Protein AF-A0A1Q9BUY7-F1 (afdb_monomer)

Solvent-accessible surface area (backbone atoms only — not comparable to full-atom values): 6404 Å² total; per-residue (Å²): 143,89,87,89,85,51,48,70,49,51,44,38,45,33,36,25,40,28,77,46,103,81,85,48,81,43,83,45,74,32,67,39,60,66,66,72,58,53,59,55,28,63,75,69,74,50,38,36,68,53,14,30,50,40,44,50,60,20,46,50,58,37,46,76,73,65,23,46,55,48,40,34,32,42,34,42,38,22,24,67,82,54,68,66,55,53,47,32,22,51,53,16,33,51,51,34,22,62,76,59,66,26,44,75,76,46,80,47,77,46,72,38,58,93,79,20,45,129

InterPro domains:
  IPR004733 Phosphoribosylformylglycinamidine cyclo-ligase [PTHR10520] (30-117)
  IPR016188 PurM-like, N-terminal domain [PF00586] (30-111)
  IPR036921 PurM-like, N-terminal domain superfamily [G3DSA:3.30.1330.10] (3-118)
  IPR036921 PurM-like, N-terminal domain superfamily [SSF55326] (30-116)

Radius of gyration: 15.54 Å; Cα contacts (8 Å, |Δi|>4): 233; chains: 1; bounding box: 47×26×42 Å

Mean predicted aligned error: 6.71 Å

Organism: Symbiodinium microadriaticum (NCBI:txid2951)

Foldseek 3Di:
DDDQDFFKKKKKKWKWWAQDPPGDIDIDIDIDIPPPVVSVCVVVVQQLQVLLVRLCRTQVVCVVVRTQTAEMEMEMEGQDDDPVSLVSSVNSVVVNCVVSVYYHDYYHYYHDNVRTPD

pLDDT: mean 83.36, std 15.54, range [32.66, 96.94]

Nearest PDB structures (foldseek):
  1cli-assembly2_C  TM=9.003E-01  e=5.551E-07  Escherichia coli
  5vk4-assembly1_B  TM=8.979E-01  e=4.617E-06  Neisseria gonorrhoeae
  2v9y-assembly1_A  TM=8.805E-01  e=4.617E-06  Homo sapiens
  2z01-assembly1_A  TM=9.001E-01  e=9.562E-06  Geobacillus kaustophilus
  5vk4-assembly1_A  TM=8.335E-01  e=4.933E-06  Neisseria gonorrhoeae

Structure (mmCIF, N/CA/C/O backbone):
data_AF-A0A1Q9BUY7-F1
#
_entry.id   AF-A0A1Q9BUY7-F1
#
loop_
_atom_site.group_PDB
_atom_site.id
_atom_site.type_symbol
_atom_site.label_atom_id
_atom_site.label_alt_id
_atom_site.label_comp_id
_atom_site.label_asym_id
_atom_site.label_entity_id
_atom_site.label_seq_id
_atom_site.pdbx_PDB_ins_code
_atom_site.Cartn_x
_atom_site.Cartn_y
_atom_site.Cartn_z
_atom_site.occupancy
_atom_site.B_iso_or_equiv
_atom_site.auth_seq_id
_atom_site.auth_comp_id
_atom_site.auth_asym_id
_atom_site.auth_atom_id
_atom_site.pdbx_PDB_model_num
ATOM 1 N N . MET A 1 1 ? -20.868 16.695 15.545 1.00 32.66 1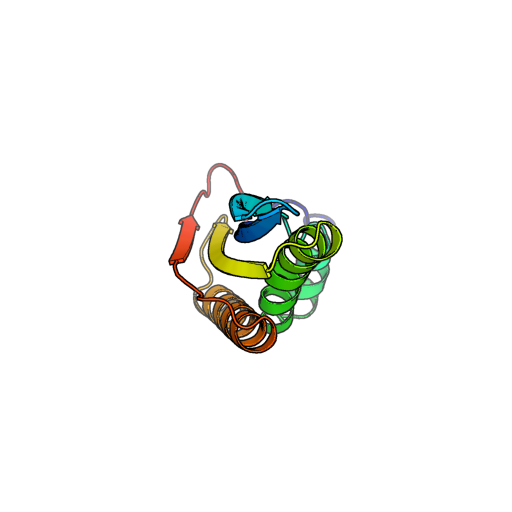 MET A N 1
ATOM 2 C CA . MET A 1 1 ? -20.440 16.675 14.131 1.00 32.66 1 MET A CA 1
ATOM 3 C C . MET A 1 1 ? -18.969 17.081 14.071 1.00 32.66 1 MET A C 1
ATOM 5 O O . MET A 1 1 ? -18.686 18.267 14.029 1.00 32.66 1 MET A O 1
ATOM 9 N N . GLY A 1 2 ? -18.029 16.138 14.199 1.00 40.56 2 GLY A N 1
ATOM 10 C CA . GLY A 1 2 ? -16.597 16.472 14.147 1.00 40.56 2 GLY A CA 1
ATOM 11 C C . GLY A 1 2 ? -15.690 15.514 14.912 1.00 40.56 2 GLY A C 1
ATOM 12 O O . GLY A 1 2 ? -15.255 15.860 15.997 1.00 40.56 2 GLY A O 1
ATOM 13 N N . GLN A 1 3 ? -15.395 14.341 14.341 1.00 36.56 3 GLN A N 1
ATOM 14 C CA . GLN A 1 3 ? -14.221 13.514 14.673 1.00 36.56 3 GLN A CA 1
ATOM 15 C C . GLN A 1 3 ? -13.894 12.602 13.475 1.00 36.56 3 GLN A C 1
ATOM 17 O O . GLN A 1 3 ? -14.293 11.444 13.434 1.00 36.56 3 GLN A O 1
ATOM 22 N N . VAL A 1 4 ? -13.209 13.123 12.451 1.00 39.28 4 VAL A N 1
ATOM 23 C CA . VAL A 1 4 ? -12.784 12.321 11.281 1.00 39.28 4 VAL A CA 1
ATOM 24 C C . VAL A 1 4 ? -11.351 12.682 10.907 1.00 39.28 4 VAL A C 1
ATOM 26 O O . VAL A 1 4 ? -11.127 13.310 9.876 1.00 39.28 4 VAL A O 1
ATOM 29 N N . LEU A 1 5 ? -10.361 12.393 11.763 1.00 43.62 5 LEU A N 1
ATOM 30 C CA . LEU A 1 5 ? -8.983 12.800 11.442 1.00 43.62 5 LEU A CA 1
ATOM 31 C C . LEU A 1 5 ? -7.836 11.828 11.778 1.00 43.62 5 LEU A C 1
ATOM 33 O O . LEU A 1 5 ? -6.739 12.112 11.312 1.00 43.62 5 LEU A O 1
ATOM 37 N N . ARG A 1 6 ? -8.000 10.709 12.508 1.00 49.47 6 ARG A N 1
ATOM 38 C CA . ARG A 1 6 ? -6.822 9.917 12.956 1.00 49.47 6 ARG A CA 1
ATOM 39 C C . ARG A 1 6 ? -7.010 8.390 13.067 1.00 49.47 6 ARG A C 1
ATOM 41 O O . ARG A 1 6 ? -6.606 7.817 14.072 1.00 49.47 6 ARG A O 1
ATOM 48 N N . LYS A 1 7 ? -7.623 7.719 12.084 1.00 64.50 7 LYS A N 1
ATOM 49 C CA . LYS A 1 7 ? -8.007 6.297 12.259 1.00 64.50 7 LYS A CA 1
ATOM 50 C C . LYS A 1 7 ? -7.048 5.265 11.649 1.00 64.50 7 LYS A C 1
ATOM 52 O O . LYS A 1 7 ? -6.877 4.202 12.238 1.00 64.50 7 LYS A O 1
ATOM 57 N N . THR A 1 8 ? -6.371 5.606 10.550 1.00 58.12 8 THR A N 1
ATOM 58 C CA . THR A 1 8 ? -5.525 4.665 9.798 1.00 58.12 8 THR A CA 1
ATOM 59 C C . THR A 1 8 ? -4.452 5.401 8.995 1.00 58.12 8 THR A C 1
ATOM 61 O O . THR A 1 8 ? -4.697 6.499 8.491 1.00 58.12 8 THR A O 1
ATOM 64 N N . MET A 1 9 ? -3.282 4.785 8.845 1.00 71.00 9 MET A N 1
ATOM 65 C CA . MET A 1 9 ? -2.245 5.158 7.888 1.00 71.00 9 MET A CA 1
ATOM 66 C C . MET A 1 9 ? -1.897 3.945 7.019 1.00 71.00 9 MET A C 1
ATOM 68 O O . MET A 1 9 ? -1.703 2.843 7.528 1.00 71.00 9 MET A O 1
ATOM 72 N N . LEU A 1 10 ? -1.786 4.165 5.711 1.00 56.78 10 LEU A N 1
ATOM 73 C CA . LEU A 1 10 ? -1.226 3.200 4.770 1.00 56.78 10 LEU A CA 1
ATOM 74 C C . LEU A 1 10 ? 0.066 3.778 4.203 1.00 56.78 10 LEU A C 1
ATOM 76 O O . LEU A 1 10 ? 0.049 4.897 3.685 1.00 56.78 10 LEU A O 1
ATOM 80 N N . VAL A 1 11 ? 1.156 3.023 4.312 1.00 62.12 11 VAL A N 1
ATOM 81 C CA . VAL A 1 11 ? 2.468 3.383 3.766 1.00 62.12 11 VAL A CA 1
ATOM 82 C C . VAL A 1 11 ? 3.006 2.185 2.980 1.00 62.12 11 VAL A C 1
ATOM 84 O O . VAL A 1 11 ? 3.206 1.124 3.563 1.00 62.12 11 VAL A O 1
ATOM 87 N N . PRO A 1 12 ? 3.223 2.301 1.670 1.00 62.59 12 PRO A N 1
ATOM 88 C CA . PRO A 1 12 ? 3.916 1.307 0.874 1.00 62.59 12 PRO A CA 1
ATOM 89 C C . PRO A 1 12 ? 5.415 1.559 0.837 1.00 62.59 12 PRO A C 1
ATOM 91 O O . PRO A 1 12 ? 5.876 2.675 1.067 1.00 62.59 12 PRO A O 1
ATOM 94 N N . VAL A 1 13 ? 6.149 0.535 0.427 1.00 63.94 13 VAL A N 1
ATOM 95 C CA . VAL A 1 13 ? 7.508 0.668 -0.085 1.00 63.94 13 VAL A CA 1
ATOM 96 C C . VAL A 1 13 ? 7.557 -0.044 -1.435 1.00 63.94 13 VAL A C 1
ATOM 98 O O . VAL A 1 13 ? 7.274 -1.236 -1.528 1.00 63.94 13 VAL A O 1
ATOM 101 N N . LEU A 1 14 ? 7.913 0.684 -2.490 1.00 62.78 14 LEU A N 1
ATOM 102 C CA . LEU A 1 14 ? 8.201 0.133 -3.812 1.00 62.78 14 LEU A CA 1
ATOM 103 C C . LEU A 1 14 ? 9.701 0.218 -4.073 1.00 62.78 14 LEU A C 1
ATOM 105 O O . LEU A 1 14 ? 10.319 1.255 -3.833 1.00 62.78 14 LEU A O 1
ATOM 109 N N . SER A 1 15 ? 10.278 -0.854 -4.604 1.00 61.00 15 SER A N 1
ATOM 110 C CA . SER A 1 15 ? 11.635 -0.861 -5.150 1.00 61.00 15 SER A CA 1
ATOM 111 C C . SER A 1 15 ? 11.605 -1.178 -6.647 1.00 61.00 15 SER A C 1
ATOM 113 O O . SER A 1 15 ? 10.818 -2.014 -7.102 1.00 61.00 15 SER A O 1
ATOM 115 N N . GLY A 1 16 ? 12.469 -0.510 -7.407 1.00 57.78 16 GLY A N 1
ATOM 116 C CA . GLY A 1 16 ? 12.659 -0.677 -8.847 1.00 57.78 16 GLY A CA 1
ATOM 117 C C . GLY A 1 16 ? 14.139 -0.715 -9.226 1.00 57.78 16 GLY A C 1
ATOM 118 O O . GLY A 1 16 ? 15.013 -0.506 -8.381 1.00 57.78 16 GLY A O 1
ATOM 119 N N . ILE A 1 17 ? 14.426 -0.998 -10.494 1.00 64.75 17 ILE A N 1
ATOM 120 C CA . ILE A 1 17 ? 15.780 -0.931 -11.065 1.00 64.75 17 ILE A CA 1
ATOM 121 C C . ILE A 1 17 ? 15.782 -0.073 -12.319 1.00 64.75 17 ILE A C 1
ATOM 123 O O . ILE A 1 17 ? 14.804 -0.039 -13.057 1.00 64.75 17 ILE A O 1
ATOM 127 N N . MET A 1 18 ? 16.902 0.589 -12.576 1.00 61.53 18 MET A N 1
ATOM 128 C CA . MET A 1 18 ? 17.149 1.292 -13.828 1.00 61.53 18 MET A CA 1
ATOM 129 C C . MET A 1 18 ? 18.491 0.860 -14.410 1.00 61.53 18 MET A C 1
ATOM 131 O O . MET A 1 18 ? 19.457 0.622 -13.677 1.00 61.53 18 MET A O 1
ATOM 135 N N . GLU A 1 19 ? 18.551 0.771 -15.735 1.00 58.12 19 GLU A N 1
ATOM 136 C CA . GLU A 1 19 ? 19.802 0.614 -16.467 1.00 58.12 19 GLU A CA 1
ATOM 137 C C . GLU A 1 19 ? 20.350 2.001 -16.827 1.00 58.12 19 GLU A C 1
ATOM 139 O O . GLU A 1 19 ? 19.750 2.738 -17.606 1.00 58.12 19 GLU A O 1
ATOM 144 N N . ASP A 1 20 ? 21.490 2.377 -16.242 1.00 57.69 20 ASP A N 1
ATOM 145 C CA . ASP A 1 20 ? 22.219 3.569 -16.676 1.00 57.69 20 ASP A CA 1
ATOM 146 C C . ASP A 1 20 ? 22.942 3.271 -18.000 1.00 57.69 20 ASP A C 1
ATOM 148 O O . ASP A 1 20 ? 23.419 2.151 -18.216 1.00 57.69 20 ASP A O 1
ATOM 152 N N . THR A 1 21 ? 23.069 4.299 -18.844 1.00 53.47 21 THR A N 1
ATOM 153 C CA . THR A 1 21 ? 23.682 4.412 -20.187 1.00 53.47 21 THR A CA 1
ATOM 154 C C . THR A 1 21 ? 25.128 3.875 -20.348 1.00 53.47 21 THR A C 1
ATOM 156 O O . THR A 1 21 ? 25.823 4.203 -21.309 1.00 53.47 21 THR A O 1
ATOM 159 N N . GLY A 1 22 ? 25.593 3.014 -19.439 1.00 55.34 22 GLY A N 1
ATOM 160 C CA . GLY A 1 22 ? 26.884 2.327 -19.419 1.00 55.34 22 GLY A CA 1
ATOM 161 C C . GLY A 1 22 ? 26.888 0.935 -18.749 1.00 55.34 22 GLY A C 1
ATOM 162 O O . GLY A 1 22 ? 27.951 0.514 -18.296 1.00 55.34 22 GLY A O 1
ATOM 163 N N . LYS A 1 23 ? 25.760 0.199 -18.709 1.00 54.12 23 LYS A N 1
ATOM 164 C CA . LYS A 1 23 ? 25.617 -1.194 -18.194 1.00 54.12 23 LYS A CA 1
ATOM 165 C C . LYS A 1 23 ? 25.676 -1.377 -16.670 1.00 54.12 23 LYS A C 1
ATOM 167 O O . LYS A 1 23 ? 26.005 -2.467 -16.190 1.00 54.12 23 LYS A O 1
ATOM 172 N N . ARG A 1 24 ? 25.389 -0.341 -15.877 1.00 63.81 24 ARG A N 1
ATOM 173 C CA . ARG A 1 24 ? 25.314 -0.471 -14.413 1.00 63.81 24 ARG A CA 1
ATOM 174 C C . ARG A 1 24 ? 23.860 -0.414 -13.965 1.00 63.81 24 ARG A C 1
ATOM 176 O O . ARG A 1 24 ? 23.191 0.589 -14.174 1.00 63.81 24 ARG A O 1
ATOM 183 N N . MET A 1 25 ? 23.404 -1.488 -13.328 1.00 66.62 25 MET A N 1
ATOM 184 C CA . MET A 1 25 ? 22.080 -1.556 -12.717 1.00 66.62 25 MET A CA 1
ATOM 185 C C . MET A 1 25 ? 22.102 -0.805 -11.384 1.00 66.62 25 MET A C 1
ATOM 187 O O . MET A 1 25 ? 22.871 -1.155 -10.482 1.00 66.62 25 MET A O 1
ATOM 191 N N . THR A 1 26 ? 21.295 0.245 -11.272 1.00 76.81 26 THR A N 1
ATOM 192 C CA . THR A 1 26 ? 21.111 1.016 -10.038 1.00 76.81 26 THR A CA 1
ATOM 193 C C . THR A 1 26 ? 19.728 0.731 -9.462 1.00 76.81 26 THR A C 1
ATOM 195 O O . THR A 1 26 ? 18.751 0.571 -10.192 1.00 76.81 26 THR A O 1
ATOM 198 N N . GLY A 1 27 ? 19.662 0.587 -8.137 1.00 79.75 27 GLY A N 1
ATOM 199 C CA . GLY A 1 27 ? 18.400 0.393 -7.428 1.00 79.75 27 GLY A CA 1
ATOM 200 C C . GLY A 1 27 ? 17.715 1.729 -7.177 1.00 79.75 27 GLY A C 1
ATOM 201 O O . GLY A 1 27 ? 18.382 2.711 -6.848 1.00 79.75 27 GLY A O 1
ATOM 202 N N . ASP A 1 28 ? 16.394 1.737 -7.293 1.00 84.06 28 ASP A N 1
ATOM 203 C CA . ASP A 1 28 ? 15.549 2.882 -6.994 1.00 84.06 28 ASP A CA 1
ATOM 204 C C . ASP A 1 28 ? 14.421 2.496 -6.023 1.00 84.06 28 ASP A C 1
ATOM 206 O O . ASP A 1 28 ? 14.002 1.341 -5.958 1.00 84.06 28 ASP A O 1
ATOM 210 N N . GLY A 1 29 ? 13.933 3.455 -5.240 1.00 87.75 29 GLY A N 1
ATOM 211 C CA . GLY A 1 29 ? 12.846 3.275 -4.287 1.00 87.75 29 GLY A CA 1
ATOM 212 C C . GLY A 1 29 ? 11.846 4.428 -4.314 1.00 87.7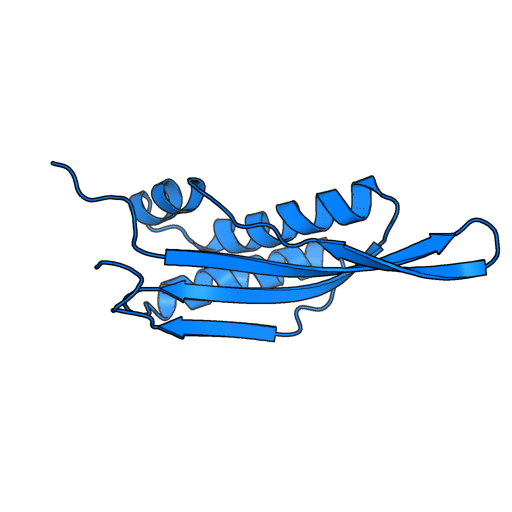5 29 GLY A C 1
ATOM 213 O O . GLY A 1 29 ? 12.191 5.568 -4.628 1.00 87.75 29 GLY A O 1
ATOM 214 N N . SER A 1 30 ? 10.592 4.133 -3.980 1.00 90.38 30 SER A N 1
ATOM 215 C CA . SER A 1 30 ? 9.557 5.129 -3.688 1.00 90.38 30 SER A CA 1
ATOM 216 C C . SER A 1 30 ? 8.666 4.636 -2.549 1.00 90.38 30 SER A C 1
ATOM 218 O O . SER A 1 30 ? 8.339 3.454 -2.466 1.00 90.38 30 SER A O 1
ATOM 220 N N . THR A 1 31 ? 8.259 5.555 -1.678 1.00 91.06 31 THR A N 1
ATOM 221 C CA . THR A 1 31 ? 7.399 5.293 -0.521 1.00 91.06 31 THR A CA 1
ATOM 222 C C . THR A 1 31 ? 6.402 6.441 -0.416 1.00 91.06 31 THR A C 1
ATOM 224 O O . THR A 1 31 ? 6.793 7.556 -0.079 1.00 91.06 31 THR A O 1
ATOM 227 N N . ASN A 1 32 ? 5.116 6.181 -0.673 1.00 88.44 32 ASN A N 1
ATOM 228 C CA . ASN A 1 32 ? 4.070 7.210 -0.684 1.00 88.44 32 ASN A CA 1
ATOM 229 C C . ASN A 1 32 ? 2.817 6.804 0.089 1.00 88.44 32 ASN A C 1
ATOM 231 O O . ASN A 1 32 ? 2.166 5.822 -0.240 1.00 88.44 32 ASN A O 1
ATOM 235 N N . GLY A 1 33 ? 2.393 7.608 1.062 1.00 87.38 33 GLY A N 1
ATOM 236 C CA . GLY A 1 33 ? 1.095 7.401 1.708 1.00 87.38 33 GLY A CA 1
ATOM 237 C C . GLY A 1 33 ? -0.084 7.854 0.837 1.00 87.38 33 GLY A C 1
ATOM 238 O O . GLY A 1 33 ? 0.029 8.793 0.057 1.00 87.38 33 GLY A O 1
ATOM 239 N N . ILE A 1 34 ? -1.263 7.262 1.049 1.00 90.56 34 ILE A N 1
ATOM 240 C CA . ILE A 1 34 ? -2.516 7.658 0.363 1.00 90.56 34 ILE A CA 1
ATOM 241 C C . ILE A 1 34 ? -2.994 9.064 0.756 1.00 90.56 34 ILE A C 1
ATOM 243 O O . ILE A 1 34 ? -3.707 9.740 0.010 1.00 90.56 34 ILE A O 1
ATOM 247 N N . GLY A 1 35 ? -2.656 9.502 1.969 1.00 89.00 35 GLY A N 1
ATOM 248 C CA . GLY A 1 35 ? -3.089 10.792 2.495 1.00 89.00 35 GLY A CA 1
ATOM 249 C C . GLY A 1 35 ? -4.603 10.867 2.724 1.00 89.00 35 GLY A C 1
ATOM 250 O O . GLY A 1 35 ? -5.232 9.942 3.240 1.00 89.00 35 GLY A O 1
ATOM 251 N N . THR A 1 36 ? -5.212 12.004 2.385 1.00 90.38 36 THR A N 1
ATOM 252 C CA . THR A 1 36 ? -6.610 12.316 2.732 1.00 90.38 36 THR A CA 1
ATOM 253 C C . THR A 1 36 ? -7.652 11.515 1.955 1.00 90.38 36 THR A C 1
ATOM 255 O O . THR A 1 36 ? -8.794 11.456 2.415 1.00 90.38 36 THR A O 1
ATOM 258 N N . LYS A 1 37 ? -7.286 10.850 0.849 1.00 92.38 37 LYS A N 1
ATOM 259 C CA . LYS A 1 37 ? -8.194 9.980 0.080 1.00 92.38 37 LYS A CA 1
ATOM 260 C C . LYS A 1 37 ? -8.738 8.820 0.925 1.00 92.38 37 LYS A C 1
ATOM 262 O O . LYS A 1 37 ? -9.883 8.421 0.737 1.00 92.38 37 LYS A O 1
ATOM 267 N N . LEU A 1 38 ? -7.997 8.396 1.955 1.00 89.94 38 LEU A N 1
ATOM 268 C CA . LEU A 1 38 ? -8.474 7.446 2.965 1.00 89.94 38 LEU A CA 1
ATOM 269 C C . LEU A 1 38 ? -9.786 7.884 3.628 1.00 89.94 38 LEU A C 1
ATOM 271 O O . LEU A 1 38 ? -10.650 7.053 3.869 1.00 89.94 38 LEU A O 1
ATOM 275 N N . LYS A 1 39 ? -9.984 9.185 3.877 1.00 88.56 39 LYS A N 1
ATOM 276 C CA . LYS A 1 39 ? -11.230 9.682 4.486 1.00 88.56 39 LYS A CA 1
ATOM 277 C C . LYS A 1 39 ? -12.431 9.476 3.570 1.00 88.56 39 LYS A C 1
ATOM 279 O O . LYS A 1 39 ? -13.521 9.195 4.056 1.00 88.56 39 LYS A O 1
ATOM 284 N N . VAL A 1 40 ? -12.223 9.639 2.265 1.00 92.81 40 VAL A N 1
ATOM 285 C CA . VAL A 1 40 ? -13.261 9.448 1.249 1.00 92.81 40 VAL A CA 1
ATOM 286 C C . VAL A 1 40 ? -13.596 7.964 1.138 1.00 92.81 40 VAL A C 1
ATOM 288 O O . VAL A 1 40 ? -14.761 7.606 1.254 1.00 92.81 40 VAL A O 1
ATOM 291 N N . ALA A 1 41 ? -12.580 7.104 1.040 1.00 92.06 41 ALA A N 1
ATOM 292 C CA . ALA A 1 41 ? -12.752 5.651 1.043 1.00 92.06 41 ALA A CA 1
ATOM 293 C C . ALA A 1 41 ? -13.498 5.146 2.284 1.00 92.06 41 ALA A C 1
ATOM 295 O O . ALA A 1 41 ? -14.462 4.399 2.154 1.00 92.06 41 ALA A O 1
ATOM 296 N N . THR A 1 42 ? -13.133 5.624 3.479 1.00 89.94 42 THR A N 1
ATOM 297 C CA . THR A 1 42 ? -13.844 5.286 4.719 1.00 89.94 42 THR A CA 1
ATOM 298 C C . THR A 1 42 ? -15.291 5.774 4.708 1.00 89.94 42 THR A C 1
ATOM 300 O O . THR A 1 42 ? -16.175 5.044 5.142 1.00 89.94 42 THR A O 1
ATOM 303 N N . ALA A 1 43 ? -15.559 6.988 4.215 1.00 91.38 43 ALA A N 1
ATOM 304 C CA . ALA A 1 43 ? -16.922 7.513 4.130 1.00 91.38 43 ALA A CA 1
ATOM 305 C C . ALA A 1 43 ? -17.793 6.742 3.123 1.00 91.38 43 ALA A C 1
ATOM 307 O O . ALA A 1 43 ? -19.003 6.650 3.311 1.00 91.38 43 ALA A O 1
ATOM 308 N N . MET A 1 44 ? -17.182 6.195 2.070 1.00 94.44 44 MET A N 1
ATOM 309 C CA . MET A 1 44 ? -17.857 5.415 1.031 1.00 94.44 44 MET A CA 1
ATOM 310 C C . MET A 1 44 ? -17.903 3.911 1.329 1.00 94.44 44 MET A C 1
ATOM 312 O O . MET A 1 44 ? -18.653 3.199 0.668 1.00 94.44 44 MET A O 1
ATOM 316 N N . GLY A 1 45 ? -17.111 3.422 2.288 1.00 92.06 45 GLY A N 1
ATOM 317 C CA . GLY A 1 45 ? -16.939 1.990 2.536 1.00 92.06 45 GLY A CA 1
ATOM 318 C C . GLY A 1 45 ? -16.318 1.251 1.347 1.00 92.06 45 GLY A C 1
ATOM 319 O O . GLY A 1 45 ? -16.734 0.141 1.046 1.00 92.06 45 GLY A O 1
ATOM 320 N N . GLN A 1 46 ? -15.387 1.887 0.629 1.00 93.69 46 GLN A N 1
ATOM 321 C CA . GLN A 1 46 ? -14.758 1.331 -0.573 1.00 93.69 46 GLN A CA 1
ATOM 322 C C . GLN A 1 46 ? -13.237 1.375 -0.445 1.00 93.69 46 GLN A C 1
ATOM 324 O O . GLN A 1 46 ? -12.650 2.457 -0.510 1.00 93.69 46 GLN A O 1
ATOM 329 N N . PHE A 1 47 ? -12.591 0.215 -0.291 1.00 94.31 47 PHE A N 1
ATOM 330 C CA . PHE A 1 47 ? -11.152 0.155 -0.014 1.00 94.31 47 PHE A CA 1
ATOM 331 C C . PHE A 1 47 ? -10.331 -0.507 -1.121 1.00 94.31 47 PHE A C 1
ATOM 333 O O . PHE A 1 47 ? -9.128 -0.262 -1.209 1.00 94.31 47 PHE A O 1
ATOM 340 N N . ARG A 1 48 ? -10.956 -1.251 -2.040 1.00 95.06 48 ARG A N 1
ATOM 341 C CA . ARG A 1 48 ? -10.240 -1.894 -3.157 1.00 95.06 48 ARG A CA 1
ATOM 342 C C . ARG A 1 48 ? -9.461 -0.908 -4.032 1.00 95.06 48 ARG A C 1
ATOM 344 O O . ARG A 1 48 ? -8.303 -1.152 -4.351 1.00 95.06 48 ARG A O 1
ATOM 351 N N . SER A 1 49 ? -10.040 0.250 -4.359 1.00 95.12 49 SER A N 1
ATOM 352 C CA . SER A 1 49 ? -9.347 1.274 -5.159 1.00 95.12 49 SER A CA 1
ATOM 353 C C . SER A 1 49 ? -8.157 1.908 -4.432 1.00 95.12 49 SER A C 1
ATOM 355 O O . SER A 1 49 ? -7.241 2.417 -5.070 1.00 95.12 49 SER A O 1
ATOM 357 N N . ILE A 1 50 ? -8.145 1.867 -3.096 1.00 95.19 50 ILE A N 1
ATOM 358 C CA . ILE A 1 50 ? -7.040 2.407 -2.303 1.00 95.19 50 ILE A CA 1
ATOM 359 C C . ILE A 1 50 ? -5.777 1.581 -2.531 1.00 95.19 50 ILE A C 1
ATOM 361 O O . ILE A 1 50 ? -4.699 2.155 -2.644 1.00 95.19 50 ILE A O 1
ATOM 365 N N . GLY A 1 51 ? -5.900 0.260 -2.676 1.00 92.31 51 GLY A N 1
ATOM 366 C CA . GLY A 1 51 ? -4.763 -0.602 -2.992 1.00 92.31 51 GLY A CA 1
ATOM 367 C C . GLY A 1 51 ? -4.102 -0.268 -4.333 1.00 92.31 51 GLY A C 1
ATOM 368 O O . GLY A 1 51 ? -2.880 -0.136 -4.397 1.00 92.31 51 GLY A O 1
ATOM 369 N N . THR A 1 52 ? -4.898 -0.052 -5.385 1.00 95.38 52 THR A N 1
ATOM 370 C CA . THR A 1 52 ? -4.378 0.350 -6.704 1.00 95.38 52 THR A CA 1
ATOM 371 C C . THR A 1 52 ? -3.755 1.746 -6.669 1.00 95.38 52 THR A C 1
ATOM 373 O O . THR A 1 52 ? -2.688 1.956 -7.240 1.00 95.38 52 THR A O 1
ATOM 376 N N . ASP A 1 53 ? -4.367 2.693 -5.945 1.00 95.06 53 ASP A N 1
ATOM 377 C CA . ASP A 1 53 ? -3.811 4.041 -5.770 1.00 95.06 53 ASP A CA 1
ATOM 378 C C . ASP A 1 53 ? -2.439 4.010 -5.081 1.00 95.06 53 ASP A C 1
ATOM 380 O O . ASP A 1 53 ? -1.536 4.756 -5.455 1.00 95.06 53 ASP A O 1
ATOM 384 N N . LEU A 1 54 ? -2.286 3.143 -4.074 1.00 91.50 54 LEU A N 1
ATOM 385 C CA . LEU A 1 54 ? -1.056 2.974 -3.299 1.00 91.50 54 LEU A CA 1
ATOM 386 C C . LEU A 1 54 ? 0.115 2.598 -4.201 1.00 91.50 54 LEU A C 1
ATOM 388 O O . LEU A 1 54 ? 1.187 3.196 -4.109 1.00 91.50 54 LEU A O 1
ATOM 392 N N . LEU A 1 55 ? -0.104 1.623 -5.082 1.00 92.88 55 LEU A N 1
ATOM 393 C CA . LEU A 1 55 ? 0.911 1.234 -6.042 1.00 92.88 55 LEU A CA 1
ATOM 394 C C . LEU A 1 55 ? 1.157 2.340 -7.061 1.00 92.88 55 LEU A C 1
ATOM 396 O O . LEU A 1 55 ? 2.312 2.670 -7.302 1.00 92.88 55 LEU A O 1
ATOM 400 N N . ALA A 1 56 ? 0.102 2.922 -7.637 1.00 93.94 56 ALA A N 1
ATOM 401 C CA . ALA A 1 56 ? 0.231 3.936 -8.678 1.00 93.94 56 ALA A CA 1
ATOM 402 C C . ALA A 1 56 ? 1.055 5.145 -8.208 1.00 93.94 56 ALA A C 1
ATOM 404 O O . ALA A 1 56 ? 1.905 5.631 -8.951 1.00 93.94 56 ALA A O 1
ATOM 405 N N . LEU A 1 57 ? 0.868 5.593 -6.961 1.00 92.69 57 LEU A N 1
ATOM 406 C CA . LEU A 1 57 ? 1.661 6.678 -6.374 1.00 92.69 57 LEU A CA 1
ATOM 407 C C . LEU A 1 57 ? 3.160 6.358 -6.355 1.00 92.69 57 LEU A C 1
ATOM 409 O O . LEU A 1 57 ? 3.972 7.230 -6.639 1.00 92.69 57 LEU A O 1
ATOM 413 N N . CYS A 1 58 ? 3.547 5.125 -6.034 1.00 92.75 58 CYS A N 1
ATOM 414 C CA . CYS A 1 58 ? 4.956 4.740 -6.023 1.00 92.75 58 CYS A CA 1
ATOM 415 C C . CYS A 1 58 ? 5.497 4.399 -7.416 1.00 92.75 58 CYS A C 1
ATOM 417 O O . CYS A 1 58 ? 6.616 4.781 -7.756 1.00 92.75 58 CYS A O 1
ATOM 419 N N . ALA A 1 59 ? 4.722 3.675 -8.222 1.00 91.50 59 ALA A N 1
ATOM 420 C CA . ALA A 1 59 ? 5.124 3.226 -9.549 1.00 91.50 59 ALA A CA 1
ATOM 421 C C . ALA A 1 59 ? 5.332 4.410 -10.494 1.00 91.50 59 ALA A C 1
ATOM 423 O O . ALA A 1 59 ? 6.289 4.405 -11.260 1.00 91.50 59 ALA A O 1
ATOM 424 N N . ASN A 1 60 ? 4.510 5.457 -10.383 1.00 92.12 60 ASN A N 1
ATOM 425 C CA . ASN A 1 60 ? 4.682 6.669 -11.177 1.00 92.12 60 ASN A CA 1
ATOM 426 C C . ASN A 1 60 ? 5.983 7.409 -10.837 1.00 92.12 60 ASN A C 1
ATOM 428 O O . ASN A 1 60 ? 6.635 7.907 -11.750 1.00 92.12 60 ASN A O 1
ATOM 432 N N . ASP A 1 61 ? 6.409 7.439 -9.568 1.00 91.25 61 ASP A N 1
ATOM 433 C CA . ASP A 1 61 ? 7.697 8.042 -9.188 1.00 91.25 61 ASP A CA 1
ATOM 434 C C . ASP A 1 61 ? 8.887 7.253 -9.747 1.00 91.25 61 ASP A C 1
ATOM 436 O O . ASP A 1 61 ? 9.888 7.833 -10.165 1.00 91.25 61 ASP A O 1
ATOM 440 N N . ILE A 1 62 ? 8.799 5.922 -9.725 1.00 90.06 62 ILE A N 1
ATOM 441 C CA . ILE A 1 62 ? 9.801 5.013 -10.300 1.00 90.06 62 ILE A CA 1
ATOM 442 C C . ILE A 1 62 ? 9.864 5.209 -11.825 1.00 90.06 62 ILE A C 1
ATOM 444 O O . ILE A 1 62 ? 10.930 5.500 -12.371 1.00 90.06 62 ILE A O 1
ATOM 448 N N . ALA A 1 63 ? 8.712 5.191 -12.499 1.00 89.31 63 ALA A N 1
ATOM 449 C CA . ALA A 1 63 ? 8.613 5.375 -13.943 1.00 89.31 63 ALA A CA 1
ATOM 450 C C . ALA A 1 63 ? 9.087 6.764 -14.404 1.00 89.31 63 ALA A C 1
ATOM 452 O O . ALA A 1 63 ? 9.787 6.874 -15.408 1.00 89.31 63 ALA A O 1
ATOM 453 N N . ALA A 1 64 ? 8.772 7.829 -13.658 1.00 90.62 64 ALA A N 1
ATOM 454 C CA . ALA A 1 64 ? 9.200 9.194 -13.977 1.00 90.62 64 ALA A CA 1
ATOM 455 C C . ALA A 1 64 ? 10.729 9.363 -13.983 1.00 90.62 64 ALA A C 1
ATOM 457 O O . ALA A 1 64 ? 11.246 10.290 -14.606 1.00 90.62 64 ALA A O 1
ATOM 458 N N . ARG A 1 65 ? 11.451 8.470 -13.299 1.00 88.25 65 ARG A N 1
ATOM 459 C CA . ARG A 1 65 ? 12.915 8.441 -13.264 1.00 88.25 65 ARG A CA 1
ATOM 460 C C . ARG A 1 65 ? 13.525 7.491 -14.287 1.00 88.25 65 ARG A C 1
ATOM 462 O O . ARG A 1 65 ? 14.740 7.490 -14.407 1.00 88.25 65 ARG A O 1
ATOM 469 N N . GLY A 1 66 ? 12.711 6.748 -15.040 1.00 86.94 66 GLY A N 1
ATOM 470 C CA . GLY A 1 66 ? 13.166 5.759 -16.020 1.00 86.94 66 GLY A CA 1
ATOM 471 C C . GLY A 1 66 ? 13.473 4.382 -15.427 1.00 86.94 66 GLY A C 1
ATOM 472 O O . GLY A 1 66 ? 14.074 3.556 -16.108 1.00 86.94 66 GLY A O 1
ATOM 473 N N . ALA A 1 67 ? 13.076 4.128 -14.178 1.00 88.94 67 ALA A N 1
ATOM 474 C CA . ALA A 1 67 ? 13.213 2.827 -13.538 1.00 88.94 67 ALA A CA 1
ATOM 475 C C . ALA A 1 67 ? 11.972 1.951 -13.786 1.00 88.94 67 ALA A C 1
ATOM 477 O O . ALA A 1 67 ? 10.851 2.450 -13.900 1.00 88.94 67 ALA A O 1
ATOM 478 N N . GLU A 1 68 ? 12.166 0.635 -13.821 1.00 88.75 68 GLU A N 1
ATOM 479 C CA . GLU A 1 68 ? 11.089 -0.352 -13.886 1.00 88.75 68 GLU A CA 1
ATOM 480 C C . GLU A 1 68 ? 10.740 -0.853 -12.470 1.00 88.75 68 GLU A C 1
ATOM 482 O O . GLU A 1 68 ? 11.644 -1.201 -11.696 1.00 88.75 68 GLU A O 1
ATOM 487 N N . PRO 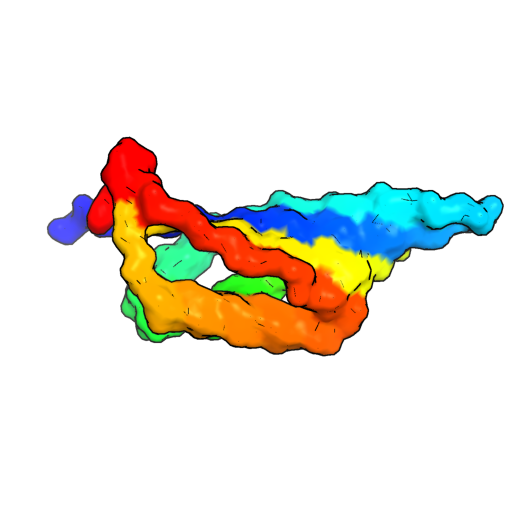A 1 69 ? 9.448 -0.895 -12.088 1.00 90.56 69 PRO A N 1
ATOM 488 C CA . PRO A 1 69 ? 9.013 -1.485 -10.824 1.00 90.56 69 PRO A CA 1
ATOM 489 C C . PRO A 1 69 ? 9.382 -2.972 -10.733 1.00 90.56 69 PRO A C 1
ATOM 491 O O . PRO A 1 69 ? 9.132 -3.730 -11.662 1.00 90.56 69 PRO A O 1
ATOM 494 N N . LEU A 1 70 ? 9.920 -3.417 -9.591 1.00 91.06 70 LEU A N 1
ATOM 495 C CA . LEU A 1 70 ? 10.268 -4.830 -9.382 1.00 91.06 70 LEU A CA 1
ATOM 496 C C . LEU A 1 70 ? 9.472 -5.486 -8.264 1.00 91.06 70 LEU A C 1
ATOM 498 O O . LEU A 1 70 ? 8.925 -6.574 -8.435 1.00 91.06 70 LEU A O 1
ATOM 502 N N . MET A 1 71 ? 9.447 -4.847 -7.097 1.00 90.2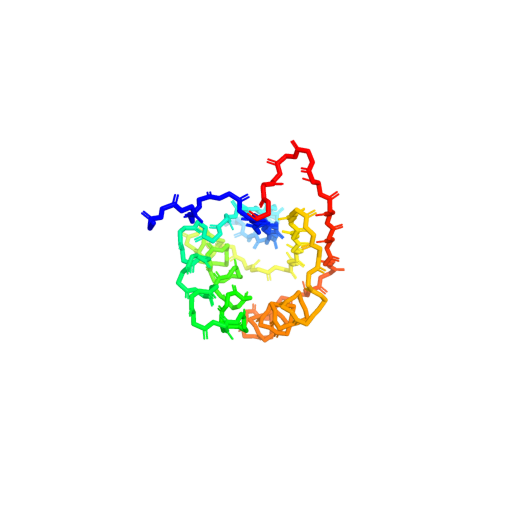5 71 MET A N 1
ATOM 503 C CA . MET A 1 71 ? 8.858 -5.413 -5.890 1.00 90.25 71 MET A CA 1
ATOM 504 C C . MET A 1 71 ? 8.152 -4.339 -5.079 1.00 90.25 71 MET A C 1
ATOM 506 O O . MET A 1 71 ? 8.699 -3.261 -4.850 1.00 90.25 71 MET A O 1
ATOM 510 N N . PHE A 1 72 ? 6.954 -4.664 -4.613 1.00 93.56 72 PHE A N 1
ATOM 511 C CA . PHE A 1 72 ? 6.120 -3.804 -3.794 1.00 93.56 72 PHE A CA 1
ATOM 512 C C . PHE A 1 72 ? 5.801 -4.487 -2.471 1.00 93.56 72 PHE A C 1
ATOM 514 O O . PHE A 1 72 ? 5.463 -5.672 -2.440 1.00 93.56 72 PHE A O 1
ATOM 521 N N . SER A 1 73 ? 5.850 -3.725 -1.387 1.00 91.88 73 SER A N 1
ATOM 522 C CA . SER A 1 73 ? 5.323 -4.123 -0.090 1.00 91.88 73 SER A CA 1
ATOM 523 C C . SER A 1 73 ? 4.388 -3.055 0.461 1.00 91.88 73 SER A C 1
ATOM 525 O O . SER A 1 73 ? 4.565 -1.856 0.234 1.00 91.88 73 SER A O 1
ATOM 527 N N . SER A 1 74 ? 3.360 -3.486 1.186 1.00 90.56 74 SER A N 1
ATOM 528 C CA . SER A 1 74 ? 2.381 -2.600 1.812 1.00 90.56 74 SER A CA 1
ATOM 529 C C . SER A 1 74 ? 2.468 -2.676 3.335 1.00 90.56 74 SER A C 1
ATOM 531 O O . SER A 1 74 ? 2.746 -3.728 3.913 1.00 90.56 74 SER A O 1
ATOM 533 N N . HIS A 1 75 ? 2.218 -1.5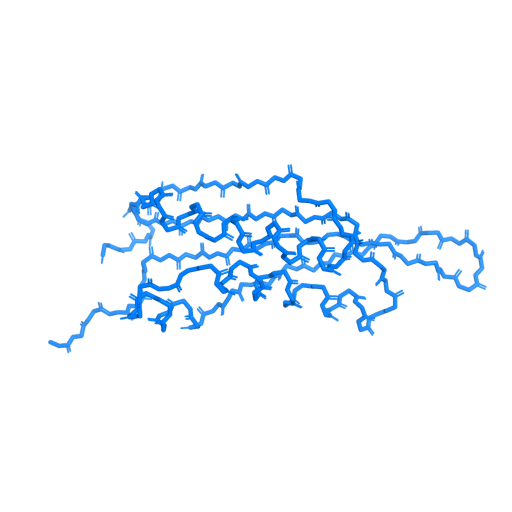51 4.006 1.00 90.19 75 HIS A N 1
ATOM 534 C CA . HIS A 1 75 ? 2.082 -1.483 5.456 1.00 90.19 75 HIS A CA 1
ATOM 535 C C . HIS A 1 75 ? 0.799 -0.744 5.851 1.00 90.19 75 HIS A C 1
ATOM 537 O O . HIS A 1 75 ? 0.587 0.413 5.481 1.00 90.19 75 HIS A O 1
ATOM 543 N N . HIS A 1 76 ? -0.044 -1.408 6.640 1.00 90.00 76 HIS A N 1
ATOM 544 C CA . HIS A 1 76 ? -1.309 -0.898 7.154 1.00 90.00 76 HIS A CA 1
ATOM 545 C C . HIS A 1 76 ? -1.255 -0.724 8.672 1.00 90.00 76 HIS A C 1
ATOM 547 O O . HIS A 1 76 ? -1.120 -1.687 9.419 1.00 90.00 76 HIS A O 1
ATOM 553 N N . SER A 1 77 ? -1.385 0.515 9.130 1.00 90.94 77 SER A N 1
ATOM 554 C CA . SER A 1 77 ? -1.358 0.893 10.540 1.00 90.94 77 SER A CA 1
ATOM 555 C C . SER A 1 77 ? -2.708 1.466 10.967 1.00 90.94 77 SER A C 1
ATOM 557 O O . SER A 1 77 ? -3.196 2.407 10.345 1.00 90.94 77 SER A O 1
ATOM 559 N N . CYS A 1 78 ? -3.316 0.939 12.029 1.00 89.31 78 CYS A N 1
ATOM 560 C CA . CYS A 1 78 ? -4.669 1.322 12.456 1.00 89.31 78 CYS A CA 1
ATOM 561 C C . CYS A 1 78 ? -4.850 1.287 13.983 1.00 89.31 78 CYS A C 1
ATOM 563 O O . CYS A 1 78 ? -4.017 0.743 14.703 1.00 89.31 78 CYS A O 1
ATOM 565 N N . CYS A 1 79 ? -5.929 1.891 14.498 1.00 89.25 79 CYS A N 1
ATOM 566 C CA . CYS A 1 79 ? -6.288 1.795 15.925 1.00 89.25 79 CYS A CA 1
ATOM 567 C C . CYS A 1 79 ? -6.775 0.386 16.288 1.00 89.25 79 CYS A C 1
ATOM 569 O O . CYS A 1 79 ? -6.389 -0.173 17.312 1.00 89.25 79 CYS A O 1
ATOM 571 N N . GLN A 1 80 ? -7.632 -0.154 15.427 1.00 87.69 80 GLN A N 1
ATOM 572 C CA . GLN A 1 80 ? -8.207 -1.485 15.503 1.00 87.69 80 GLN A CA 1
ATOM 573 C C . GLN A 1 80 ? -8.344 -1.995 14.071 1.00 87.69 80 GLN A C 1
ATOM 575 O O . GLN A 1 80 ? -8.817 -1.260 13.198 1.00 87.69 80 GLN A O 1
ATOM 580 N N . LEU A 1 81 ? -7.918 -3.228 13.836 1.00 88.56 81 LEU A N 1
ATOM 581 C CA . LEU A 1 81 ? -7.910 -3.822 12.513 1.00 88.56 81 LEU A CA 1
ATOM 582 C C . LEU A 1 81 ? -9.317 -4.248 12.102 1.00 88.56 81 LEU A C 1
ATOM 584 O O . LEU 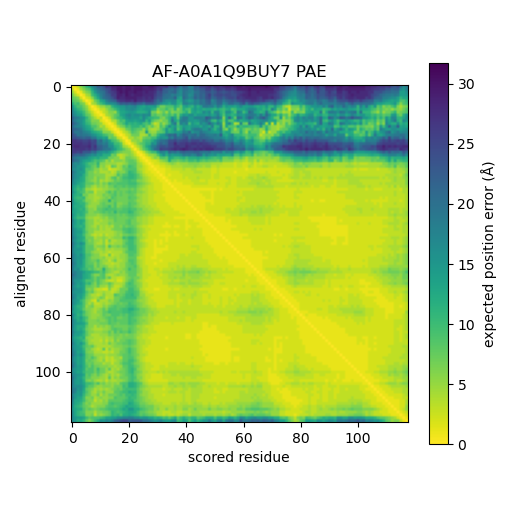A 1 81 ? -9.958 -5.069 12.757 1.00 88.56 81 LEU A O 1
ATOM 588 N N .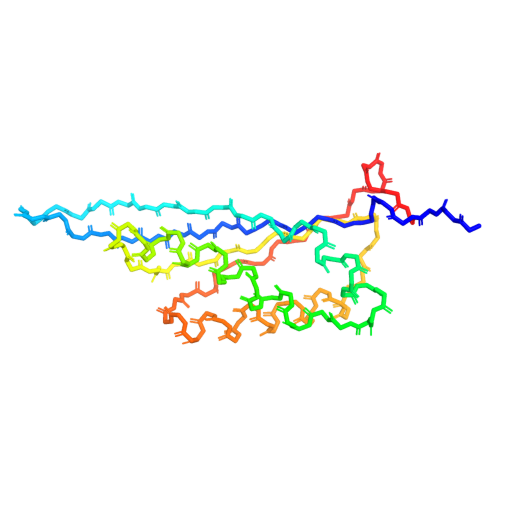 ASP A 1 82 ? -9.757 -3.737 10.957 1.00 90.50 82 ASP A N 1
ATOM 589 C CA . ASP A 1 82 ? -10.825 -4.348 10.179 1.00 90.50 82 ASP A CA 1
ATOM 590 C C . ASP A 1 82 ? -10.193 -5.249 9.111 1.00 90.50 82 ASP A C 1
ATOM 592 O O . ASP A 1 82 ? -9.565 -4.779 8.157 1.00 90.50 82 ASP A O 1
ATOM 596 N N . ALA A 1 83 ? -10.328 -6.562 9.301 1.00 91.50 83 ALA A N 1
ATOM 597 C CA . ALA A 1 83 ? -9.726 -7.555 8.422 1.00 91.50 83 ALA A CA 1
ATOM 598 C C . ALA A 1 83 ? -10.319 -7.537 7.004 1.00 91.50 83 ALA A C 1
ATOM 600 O O . ALA A 1 83 ? -9.602 -7.847 6.055 1.00 91.50 83 ALA A O 1
ATOM 601 N N . GLN A 1 84 ? -11.596 -7.166 6.843 1.00 92.06 84 GLN A N 1
ATOM 602 C CA . GLN A 1 84 ? -12.224 -7.083 5.521 1.00 92.06 84 GLN A CA 1
ATOM 603 C C . GLN A 1 84 ? -11.704 -5.871 4.754 1.00 92.06 84 GLN A C 1
ATOM 605 O O . GLN A 1 84 ? -11.302 -6.007 3.602 1.00 92.06 84 GLN A O 1
ATOM 610 N N . GLN A 1 85 ? -11.594 -4.713 5.412 1.00 92.00 85 GLN A N 1
ATOM 611 C CA . GLN A 1 85 ? -10.999 -3.526 4.786 1.00 92.00 85 GLN A CA 1
ATOM 612 C C . GLN A 1 85 ? -9.547 -3.781 4.374 1.00 92.00 85 GLN A C 1
ATOM 614 O O . GLN A 1 85 ? -9.145 -3.440 3.263 1.00 92.00 85 GLN A O 1
ATOM 619 N N . ALA A 1 86 ? -8.754 -4.409 5.247 1.00 91.06 86 ALA A N 1
ATOM 620 C CA . ALA A 1 86 ? -7.369 -4.752 4.934 1.00 91.06 86 ALA A CA 1
ATOM 621 C C . ALA A 1 86 ? -7.264 -5.738 3.756 1.00 91.06 86 ALA A C 1
ATOM 623 O O . ALA A 1 86 ? -6.377 -5.591 2.914 1.00 91.06 86 ALA A O 1
ATOM 624 N N . LEU A 1 87 ? -8.177 -6.713 3.672 1.00 94.19 87 LEU A N 1
ATOM 625 C CA . LEU A 1 87 ? -8.251 -7.643 2.548 1.00 94.19 87 LEU A CA 1
ATOM 626 C C . LEU A 1 87 ? -8.565 -6.914 1.236 1.00 94.19 87 LEU A C 1
ATOM 628 O O . LEU A 1 87 ? -7.826 -7.093 0.273 1.00 94.19 87 LEU A O 1
ATOM 632 N N . GLU A 1 88 ? -9.578 -6.044 1.212 1.00 95.75 88 GLU A N 1
ATOM 633 C CA . GLU A 1 88 ? -9.918 -5.246 0.026 1.00 95.75 88 GLU A CA 1
ATOM 634 C C . GLU A 1 88 ? -8.732 -4.401 -0.461 1.00 95.75 88 GLU A C 1
ATOM 636 O O . GLU A 1 88 ? -8.443 -4.360 -1.659 1.00 95.75 88 GLU A O 1
ATOM 641 N N . VAL A 1 89 ? -8.011 -3.746 0.458 1.00 94.69 89 VAL A N 1
ATOM 642 C CA . VAL A 1 89 ? -6.797 -2.992 0.107 1.00 94.69 89 VAL A CA 1
ATOM 643 C C . VAL A 1 89 ? -5.758 -3.919 -0.524 1.00 94.69 89 VAL A C 1
ATOM 645 O O . VAL A 1 89 ? -5.212 -3.587 -1.574 1.00 94.69 89 VAL A O 1
ATOM 648 N N . ASN A 1 90 ? -5.494 -5.083 0.072 1.00 94.69 90 ASN A N 1
ATOM 649 C CA . ASN A 1 90 ? -4.508 -6.031 -0.448 1.00 94.69 90 ASN A CA 1
ATOM 650 C C . ASN A 1 90 ? -4.894 -6.589 -1.826 1.00 94.69 90 ASN A C 1
ATOM 652 O O . ASN A 1 90 ? -4.021 -6.748 -2.676 1.00 94.69 90 ASN A O 1
ATOM 656 N N . GLU A 1 91 ? -6.180 -6.837 -2.083 1.00 96.94 91 GLU A N 1
ATOM 657 C CA . GLU A 1 91 ? -6.674 -7.223 -3.409 1.00 96.94 91 GLU A CA 1
ATOM 658 C C . GLU A 1 91 ? -6.439 -6.123 -4.448 1.00 96.94 91 GLU A C 1
ATOM 660 O O . GLU A 1 91 ? -6.044 -6.412 -5.577 1.00 96.94 91 GLU A O 1
ATOM 665 N N . GLY A 1 92 ? -6.646 -4.860 -4.068 1.00 96.50 92 GLY A N 1
ATOM 666 C CA . GLY A 1 92 ? -6.325 -3.714 -4.913 1.00 96.50 92 GLY A CA 1
ATOM 667 C C . GLY A 1 92 ? -4.829 -3.579 -5.194 1.00 96.50 92 GLY A C 1
ATOM 668 O O . GLY A 1 92 ? -4.433 -3.308 -6.323 1.00 96.50 92 GLY A O 1
ATOM 669 N N . VAL A 1 93 ? -3.980 -3.804 -4.189 1.00 95.50 93 VAL A N 1
ATOM 670 C CA . VAL A 1 93 ? -2.521 -3.801 -4.375 1.00 95.50 93 VAL A CA 1
ATOM 671 C C . VAL A 1 93 ? -2.103 -4.921 -5.325 1.00 95.50 93 VAL A C 1
ATOM 673 O O . VAL A 1 93 ? -1.316 -4.682 -6.238 1.00 95.50 93 VAL A O 1
ATOM 676 N N . ALA A 1 94 ? -2.641 -6.128 -5.140 1.00 96.19 94 ALA A N 1
ATOM 677 C CA . ALA A 1 94 ? -2.353 -7.266 -6.004 1.00 96.19 94 ALA A CA 1
ATOM 678 C C . ALA A 1 94 ? -2.802 -7.012 -7.452 1.00 96.19 94 ALA A C 1
ATOM 680 O O . ALA A 1 94 ? -2.071 -7.355 -8.379 1.00 96.19 94 ALA A O 1
ATOM 681 N N . GLU A 1 95 ? -3.963 -6.378 -7.652 1.00 96.94 95 GLU A N 1
ATOM 682 C CA . GLU A 1 95 ? -4.417 -5.910 -8.967 1.00 96.94 95 GLU A CA 1
ATOM 683 C C . GLU A 1 95 ? -3.402 -4.958 -9.591 1.00 96.94 95 GLU A C 1
ATOM 685 O O . GLU A 1 95 ? -2.872 -5.244 -10.662 1.00 96.94 95 GLU A O 1
ATOM 690 N N . GLY A 1 96 ? -3.055 -3.885 -8.878 1.00 95.12 96 GLY A N 1
ATOM 691 C CA . GLY A 1 96 ? -2.081 -2.924 -9.372 1.00 95.12 96 GLY A CA 1
ATOM 692 C C . GLY A 1 96 ? -0.750 -3.597 -9.714 1.00 95.12 96 GLY A C 1
ATOM 693 O O . GLY A 1 96 ? -0.151 -3.288 -10.737 1.00 95.12 96 GLY A O 1
ATOM 694 N N . CYS A 1 97 ? -0.269 -4.524 -8.878 1.00 95.56 97 CYS A N 1
ATOM 695 C CA . CYS A 1 97 ? 1.024 -5.174 -9.094 1.00 95.56 97 CYS A CA 1
ATOM 696 C C . CYS A 1 97 ? 1.023 -6.005 -10.381 1.00 95.56 97 CYS A C 1
ATOM 698 O O . CYS A 1 97 ? 2.037 -6.057 -11.073 1.00 95.56 97 CYS A O 1
ATOM 700 N N . ARG A 1 98 ? -0.122 -6.605 -10.740 1.00 95.56 98 ARG A N 1
ATOM 701 C CA . ARG A 1 98 ? -0.292 -7.261 -12.044 1.00 95.56 98 ARG A CA 1
ATOM 702 C C . ARG A 1 98 ? -0.232 -6.261 -13.193 1.00 95.56 98 ARG A C 1
ATOM 704 O O . ARG A 1 98 ? 0.422 -6.554 -14.187 1.00 95.56 98 ARG A O 1
ATOM 711 N N . GLU A 1 99 ? -0.873 -5.102 -13.054 1.00 93.62 99 GLU A N 1
ATOM 712 C CA . GLU A 1 99 ? -0.849 -4.041 -14.072 1.00 93.62 99 GLU A CA 1
ATOM 713 C C . GLU A 1 99 ? 0.557 -3.446 -14.259 1.00 93.62 99 GLU A C 1
ATOM 715 O O . GLU A 1 99 ? 0.986 -3.219 -15.388 1.00 93.62 99 GLU A O 1
ATOM 720 N N . ALA A 1 100 ? 1.298 -3.245 -13.167 1.00 91.31 100 ALA A N 1
ATOM 721 C CA . ALA A 1 100 ? 2.658 -2.704 -13.166 1.00 91.31 100 ALA A CA 1
ATOM 722 C C . ALA A 1 100 ? 3.754 -3.762 -13.399 1.00 91.31 100 ALA A C 1
ATOM 724 O O . ALA A 1 100 ? 4.934 -3.420 -13.390 1.00 91.31 100 ALA A O 1
ATOM 725 N N . VAL A 1 101 ? 3.376 -5.035 -13.578 1.00 91.94 101 VAL A N 1
ATOM 726 C CA . VAL A 1 101 ? 4.288 -6.176 -13.779 1.00 91.94 101 VAL A CA 1
ATOM 727 C C . VAL A 1 101 ? 5.358 -6.270 -12.674 1.00 91.94 101 VAL A C 1
ATOM 729 O O . VAL A 1 101 ? 6.523 -6.563 -12.926 1.00 91.94 101 VAL A O 1
ATOM 732 N N . CYS A 1 102 ? 4.962 -6.046 -11.419 1.00 93.19 102 CYS A N 1
ATOM 733 C CA . CYS A 1 102 ? 5.849 -6.150 -10.259 1.00 93.19 102 CYS A CA 1
ATOM 734 C C . CYS A 1 102 ? 5.365 -7.200 -9.253 1.00 93.19 102 CYS A C 1
ATOM 736 O O . CYS A 1 102 ? 4.181 -7.525 -9.167 1.00 93.19 102 CYS A O 1
ATOM 738 N N . ALA A 1 103 ? 6.280 -7.734 -8.446 1.00 94.06 103 ALA A N 1
ATOM 739 C CA . ALA A 1 103 ? 5.942 -8.704 -7.412 1.00 94.06 103 ALA A CA 1
ATOM 740 C C . ALA A 1 103 ? 5.359 -8.016 -6.167 1.00 94.06 103 ALA A C 1
ATOM 742 O O . ALA A 1 103 ? 5.989 -7.123 -5.604 1.00 94.06 103 ALA A O 1
ATOM 743 N N . PHE A 1 104 ? 4.204 -8.476 -5.679 1.00 95.00 104 PHE A N 1
ATOM 744 C CA . PHE A 1 104 ? 3.710 -8.099 -4.352 1.00 95.00 104 PHE A CA 1
ATOM 745 C C . PHE A 1 104 ? 4.326 -9.032 -3.303 1.00 95.00 104 PHE A C 1
ATOM 747 O O . PHE A 1 104 ? 3.946 -10.199 -3.211 1.00 95.00 104 PHE A O 1
ATOM 754 N N . THR A 1 105 ? 5.328 -8.556 -2.564 1.00 92.69 105 THR A N 1
ATOM 755 C CA . THR A 1 105 ? 6.195 -9.423 -1.747 1.00 92.69 105 THR A CA 1
ATOM 756 C C . THR A 1 105 ? 5.779 -9.509 -0.287 1.00 92.69 105 THR A C 1
ATOM 758 O O . THR A 1 105 ? 6.000 -10.538 0.349 1.00 9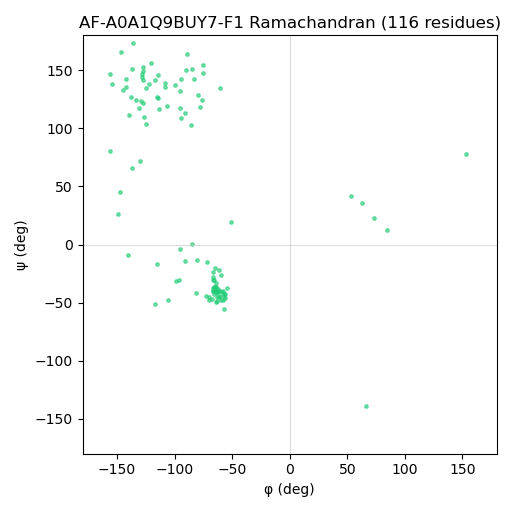2.69 105 THR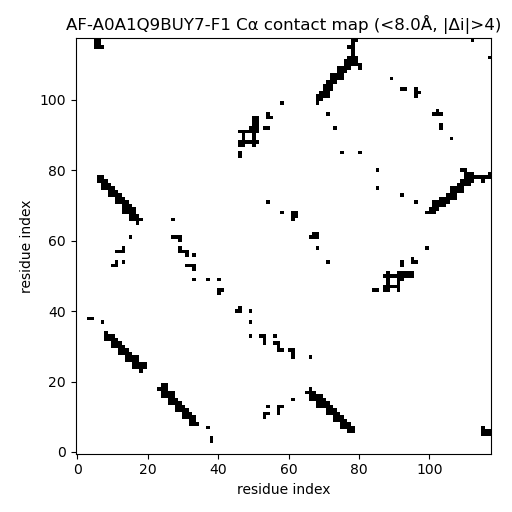 A O 1
ATOM 761 N N . GLU A 1 106 ? 5.187 -8.451 0.264 1.00 89.75 106 GLU A N 1
ATOM 762 C CA . GLU A 1 106 ? 4.854 -8.397 1.684 1.00 89.75 106 GLU A CA 1
ATOM 763 C C . GLU A 1 106 ? 3.679 -7.452 1.958 1.00 89.75 106 GLU A C 1
ATOM 765 O O . GLU A 1 106 ? 3.632 -6.338 1.439 1.00 89.75 106 GLU A O 1
ATOM 770 N N . ALA A 1 107 ? 2.766 -7.877 2.833 1.00 90.62 107 ALA A N 1
ATOM 771 C CA . ALA A 1 107 ? 1.682 -7.057 3.361 1.00 90.62 107 ALA A CA 1
ATOM 772 C C . ALA A 1 107 ? 1.738 -7.064 4.895 1.00 90.62 107 ALA A C 1
ATOM 774 O O . ALA A 1 107 ? 1.368 -8.043 5.545 1.00 90.62 107 ALA A O 1
ATOM 775 N N . LYS A 1 108 ? 2.229 -5.978 5.492 1.00 91.38 108 LYS A N 1
ATOM 776 C CA . LYS A 1 108 ? 2.339 -5.821 6.945 1.00 91.38 108 LYS A CA 1
ATOM 777 C C . LYS A 1 108 ? 1.123 -5.105 7.509 1.00 91.38 108 LYS A C 1
ATOM 779 O O . LYS A 1 108 ? 0.646 -4.128 6.942 1.00 91.38 108 LYS A O 1
ATOM 784 N N . THR A 1 109 ? 0.685 -5.536 8.685 1.00 89.19 109 THR A N 1
ATOM 785 C CA . THR A 1 109 ? -0.368 -4.862 9.450 1.00 89.19 109 THR A CA 1
ATOM 786 C C . THR A 1 109 ? 0.107 -4.588 10.874 1.00 89.19 109 THR A C 1
ATOM 788 O O . THR A 1 109 ? 0.806 -5.417 11.454 1.00 89.19 109 THR A O 1
ATOM 791 N N . ALA A 1 110 ? -0.262 -3.435 11.432 1.00 90.69 110 ALA A N 1
ATOM 792 C CA . ALA A 1 110 ? 0.016 -3.050 12.810 1.00 90.69 110 ALA A CA 1
ATOM 793 C C . ALA A 1 110 ? -1.208 -2.387 13.462 1.00 90.69 110 ALA A C 1
ATOM 795 O O . ALA A 1 110 ? -1.757 -1.408 12.951 1.00 90.69 110 ALA A O 1
ATOM 796 N N . GLU A 1 111 ? -1.609 -2.898 14.626 1.00 91.38 111 GLU A N 1
ATOM 797 C CA . GLU A 1 111 ? -2.600 -2.262 15.495 1.00 91.38 111 GLU A CA 1
ATOM 798 C C . GLU A 1 111 ? -1.883 -1.430 16.562 1.00 91.38 111 GLU A C 1
ATOM 800 O O . GLU A 1 111 ? -1.118 -1.945 17.375 1.00 91.38 111 GLU A O 1
ATOM 805 N N . MET A 1 112 ? -2.114 -0.119 16.550 1.00 88.50 112 MET A N 1
ATOM 806 C CA . MET A 1 112 ? -1.491 0.848 17.451 1.00 88.50 112 MET A CA 1
ATOM 807 C C . MET A 1 112 ? -2.560 1.751 18.092 1.00 88.50 112 MET A C 1
ATOM 809 O O . MET A 1 112 ? -2.649 2.937 17.761 1.00 88.50 112 MET A O 1
ATOM 813 N N . PRO A 1 113 ? -3.374 1.230 19.034 1.00 86.31 113 PRO A N 1
ATOM 814 C CA . PRO A 1 113 ? -4.495 1.961 19.640 1.00 86.31 113 PRO A CA 1
ATOM 815 C C . PRO A 1 113 ? -4.076 3.181 20.474 1.00 86.31 113 PRO A C 1
ATOM 817 O O . PRO A 1 113 ? -4.887 4.072 20.711 1.00 86.31 113 PRO A O 1
ATOM 820 N N . GLY A 1 114 ? -2.815 3.241 20.916 1.00 86.94 114 GLY A N 1
ATOM 821 C CA . GLY A 1 114 ? -2.244 4.418 21.581 1.00 86.94 114 GLY A CA 1
ATOM 822 C C . GLY A 1 114 ? -1.785 5.523 20.620 1.00 86.94 114 GLY A C 1
ATOM 823 O O . GLY A 1 114 ? -1.524 6.638 21.062 1.00 86.94 114 GLY A O 1
ATOM 824 N N . VAL A 1 115 ? -1.682 5.225 19.319 1.00 86.75 115 VAL A N 1
ATOM 825 C CA . VAL A 1 115 ? -1.211 6.154 18.276 1.00 86.75 115 VAL A CA 1
ATOM 826 C C . VAL A 1 115 ? -2.380 6.644 17.422 1.00 86.75 115 VAL A C 1
ATOM 828 O O . VAL A 1 115 ? -2.533 7.848 17.204 1.00 86.75 115 VAL A O 1
ATOM 831 N N . TYR A 1 116 ? -3.227 5.722 16.964 1.00 81.56 116 TYR A N 1
ATOM 832 C CA . TYR A 1 116 ? -4.416 6.028 16.172 1.00 81.56 116 TYR A CA 1
ATOM 833 C C . TYR A 1 116 ? -5.654 6.017 17.062 1.00 81.56 116 TYR A C 1
ATOM 835 O O . TYR A 1 116 ? -5.823 5.131 17.896 1.00 81.56 116 TYR A O 1
ATOM 843 N N . SER A 1 117 ? -6.533 6.999 16.880 1.00 75.31 117 SER A N 1
ATOM 844 C CA . SER A 1 117 ? -7.794 7.081 17.619 1.00 75.31 117 SER A CA 1
ATOM 845 C C . SER A 1 117 ? -8.877 6.245 16.939 1.00 75.31 117 SER A C 1
ATOM 847 O O . SER A 1 117 ? -8.871 6.124 15.712 1.00 75.31 117 SER A O 1
ATOM 849 N N . ARG A 1 118 ? -9.838 5.736 17.719 1.00 62.19 118 ARG A N 1
ATOM 850 C CA . ARG A 1 118 ? -11.027 5.053 17.184 1.00 62.19 118 ARG A CA 1
ATOM 851 C C . ARG A 1 118 ? -11.921 5.949 16.344 1.00 62.19 118 ARG A C 1
ATOM 853 O O . ARG A 1 118 ? -11.883 7.193 16.467 1.00 62.19 118 ARG A O 1
#

Sequence (118 aa):
MGQVLRKTMLVPVLSGIMEDTGKRMTGDGSTNGIGTKLKVATAMGQFRSIGTDLLALCANDIAARGAEPLMFSSHHSCCQLDAQQALEVNEGVAEGCREAVCAFTEAKTAEMPGVYSR

Secondary structure (DSSP, 8-state):
----S-SEEEEEEEEEEEEETTTEEEEEEE----TTHHHHHHHHT--HHHHHHHHHHHHHHHHHTTPEEEEEEEEEEESS--HHHHHHHHHHHHHHHHHTT-EEEEEEEEE-TTTS--